Protein AF-A0A2M8PJN3-F1 (afdb_monomer_lite)

Structure (mmCIF, N/CA/C/O backbone):
data_AF-A0A2M8PJN3-F1
#
_entry.id   AF-A0A2M8PJN3-F1
#
loop_
_atom_site.group_PDB
_atom_site.id
_atom_site.type_symbol
_atom_site.label_atom_id
_atom_site.label_alt_id
_atom_site.label_comp_id
_atom_site.label_asym_id
_atom_site.label_entity_id
_atom_site.label_seq_id
_atom_site.pdbx_PDB_ins_code
_atom_site.Cartn_x
_atom_site.Cartn_y
_atom_site.Cartn_z
_atom_site.occupancy
_atom_site.B_iso_or_equiv
_atom_site.auth_seq_id
_atom_site.auth_comp_id
_atom_site.auth_asym_id
_atom_site.auth_atom_id
_atom_site.pdbx_PDB_model_num
ATOM 1 N N . ALA A 1 1 ? 7.461 -4.452 -40.636 1.00 52.25 1 ALA A N 1
ATOM 2 C CA . ALA A 1 1 ? 6.783 -4.472 -39.330 1.00 52.25 1 ALA A CA 1
ATOM 3 C C . ALA A 1 1 ? 7.492 -5.502 -38.473 1.00 52.25 1 ALA A C 1
ATOM 5 O O . ALA A 1 1 ? 7.433 -6.675 -38.807 1.00 52.25 1 ALA A O 1
ATOM 6 N N . LEU A 1 2 ? 8.236 -5.056 -37.466 1.00 42.88 2 LEU A N 1
ATOM 7 C CA . LEU A 1 2 ? 8.835 -5.920 -36.453 1.00 42.88 2 LEU A CA 1
ATOM 8 C C . LEU A 1 2 ? 8.484 -5.281 -35.114 1.00 42.88 2 LEU A C 1
ATOM 10 O O . LEU A 1 2 ? 9.164 -4.377 -34.640 1.00 42.88 2 LEU A O 1
ATOM 14 N N . THR A 1 3 ? 7.326 -5.675 -34.598 1.00 48.59 3 THR A N 1
ATOM 15 C CA . THR A 1 3 ? 6.890 -5.369 -33.240 1.00 48.59 3 THR A CA 1
ATOM 16 C C . THR A 1 3 ? 7.664 -6.299 -32.319 1.00 48.59 3 THR A C 1
ATOM 18 O O . THR A 1 3 ? 7.167 -7.358 -31.956 1.00 48.59 3 THR A O 1
ATOM 21 N N . ASP A 1 4 ? 8.905 -5.944 -32.000 1.00 48.81 4 ASP A N 1
ATOM 22 C CA . ASP A 1 4 ? 9.620 -6.577 -30.894 1.00 48.81 4 ASP A CA 1
ATOM 23 C C . ASP A 1 4 ? 9.304 -5.773 -29.628 1.00 48.81 4 ASP A C 1
ATOM 25 O O . ASP A 1 4 ? 10.065 -4.935 -29.153 1.00 48.81 4 ASP A O 1
ATOM 29 N N . SER A 1 5 ? 8.063 -5.927 -29.169 1.00 48.81 5 SER A N 1
ATOM 30 C CA . SER A 1 5 ? 7.608 -5.445 -27.869 1.00 48.81 5 SER A CA 1
ATOM 31 C C . SER A 1 5 ? 7.580 -6.640 -26.933 1.00 48.81 5 SER A C 1
ATOM 33 O O . SER A 1 5 ? 6.514 -7.083 -26.508 1.00 48.81 5 SER A O 1
ATOM 35 N N . THR A 1 6 ? 8.745 -7.209 -26.627 1.00 53.12 6 THR A N 1
ATOM 36 C CA . THR A 1 6 ? 8.866 -8.065 -25.448 1.00 53.12 6 THR A CA 1
ATOM 37 C C . THR A 1 6 ? 8.767 -7.157 -24.228 1.00 53.12 6 THR A C 1
ATOM 39 O O . THR A 1 6 ? 9.774 -6.739 -23.659 1.00 53.12 6 THR A O 1
ATOM 42 N N . SER A 1 7 ? 7.544 -6.780 -23.861 1.00 62.69 7 SER A N 1
ATOM 43 C CA . SER A 1 7 ? 7.257 -6.239 -22.539 1.00 62.69 7 SER A CA 1
ATOM 44 C C . SER A 1 7 ? 7.673 -7.313 -21.538 1.00 62.69 7 SER A C 1
ATOM 46 O O . SER A 1 7 ? 6.942 -8.279 -21.333 1.00 62.69 7 SER A O 1
ATOM 48 N N . SER A 1 8 ? 8.885 -7.215 -20.991 1.00 82.12 8 SER A N 1
ATOM 49 C CA . SER A 1 8 ? 9.336 -8.146 -19.962 1.00 82.12 8 SER A CA 1
ATOM 50 C C . SER A 1 8 ? 8.395 -8.017 -18.762 1.00 82.12 8 SER A C 1
ATOM 52 O O . SER A 1 8 ? 8.109 -6.912 -18.304 1.00 82.12 8 SER A O 1
ATOM 54 N N . ILE A 1 9 ? 7.861 -9.141 -18.295 1.00 91.62 9 ILE A N 1
ATOM 55 C CA . ILE A 1 9 ? 7.028 -9.203 -17.092 1.00 91.62 9 ILE A CA 1
ATOM 56 C C . ILE A 1 9 ? 7.934 -9.618 -15.937 1.00 91.62 9 ILE A C 1
ATOM 58 O O . ILE A 1 9 ? 8.702 -10.573 -16.065 1.00 91.62 9 ILE A O 1
ATOM 62 N N . ILE A 1 10 ? 7.840 -8.910 -14.817 1.00 95.81 10 ILE A N 1
ATOM 63 C CA . ILE A 1 10 ? 8.528 -9.241 -13.570 1.00 95.81 10 ILE A CA 1
ATOM 64 C C . ILE A 1 10 ? 7.525 -9.954 -12.667 1.00 95.81 10 ILE A C 1
ATOM 66 O O . ILE A 1 10 ? 6.432 -9.447 -12.427 1.00 95.81 10 ILE A O 1
ATOM 70 N N . ILE A 1 11 ? 7.889 -11.133 -12.165 1.00 96.88 11 ILE A N 1
ATOM 71 C CA . ILE A 1 11 ? 7.098 -11.839 -11.155 1.00 96.88 11 ILE A CA 1
ATOM 72 C C . ILE A 1 11 ? 7.624 -11.437 -9.781 1.00 96.88 11 ILE A C 1
ATOM 74 O O . ILE A 1 11 ? 8.793 -11.671 -9.476 1.00 96.88 11 ILE A O 1
ATOM 78 N N . PHE A 1 12 ? 6.768 -10.839 -8.959 1.00 98.00 12 PHE A N 1
ATOM 79 C CA . PHE A 1 12 ? 7.115 -10.403 -7.609 1.00 98.00 12 PHE A CA 1
ATOM 80 C C . PHE A 1 12 ? 6.126 -10.987 -6.607 1.00 98.00 12 PHE A C 1
ATOM 82 O O . PHE A 1 12 ? 4.920 -10.861 -6.789 1.00 98.00 12 PHE A O 1
ATOM 89 N N . ARG A 1 13 ? 6.614 -11.651 -5.558 1.00 98.25 13 ARG A N 1
ATOM 90 C CA . ARG A 1 13 ? 5.765 -12.301 -4.553 1.00 98.25 13 ARG A CA 1
ATOM 91 C C . ARG A 1 13 ? 5.897 -11.593 -3.215 1.00 98.25 13 ARG A C 1
ATOM 93 O O . ARG A 1 13 ? 7.009 -11.467 -2.714 1.00 98.25 13 ARG A O 1
ATOM 100 N N . ILE A 1 14 ? 4.761 -11.246 -2.618 1.00 98.38 14 ILE A N 1
ATOM 101 C CA . ILE A 1 14 ? 4.660 -10.765 -1.238 1.00 98.38 14 ILE A CA 1
ATOM 102 C C . ILE A 1 14 ? 4.145 -11.925 -0.372 1.00 98.38 14 ILE A C 1
ATOM 104 O O . ILE A 1 14 ? 3.030 -12.402 -0.602 1.00 98.38 14 ILE A O 1
ATOM 108 N N . PRO A 1 15 ? 4.947 -12.453 0.570 1.00 98.06 15 PRO A N 1
ATOM 109 C CA . PRO A 1 15 ? 4.494 -13.467 1.515 1.00 98.06 15 PRO A CA 1
ATOM 110 C C . PRO A 1 15 ? 3.422 -12.945 2.482 1.00 98.06 15 PRO A C 1
ATOM 112 O O . PRO A 1 15 ? 3.323 -11.755 2.764 1.00 98.06 15 PRO A O 1
ATOM 115 N N . GLU A 1 16 ? 2.628 -13.867 3.020 1.00 96.00 16 GLU A N 1
ATOM 116 C CA . GLU A 1 16 ? 1.680 -13.564 4.091 1.00 96.00 16 GLU A CA 1
ATOM 117 C C . GLU A 1 16 ? 2.403 -13.101 5.359 1.00 96.00 16 GLU A C 1
ATOM 119 O O . GLU A 1 16 ? 3.446 -13.64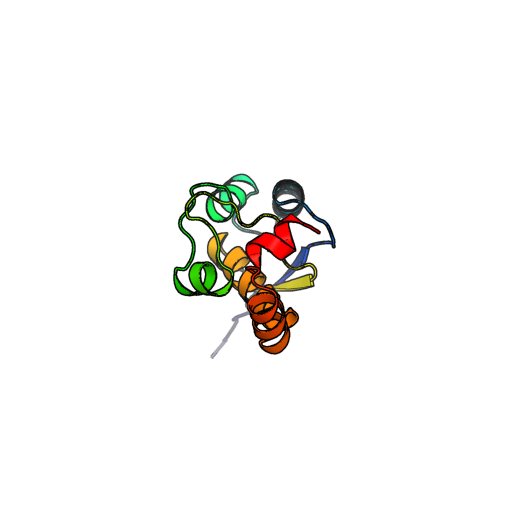8 5.723 1.00 96.00 16 GLU A O 1
ATOM 124 N N . GLY A 1 17 ? 1.831 -12.094 6.024 1.00 93.12 17 GLY A N 1
ATOM 125 C CA . GLY A 1 17 ? 2.361 -11.543 7.270 1.00 93.12 17 GLY A CA 1
ATOM 126 C C . GLY A 1 17 ? 3.641 -10.722 7.109 1.00 93.12 17 GLY A C 1
ATOM 127 O O . GLY A 1 17 ? 4.254 -10.384 8.119 1.00 93.12 17 GLY A O 1
ATOM 128 N N . SER A 1 18 ? 4.054 -10.412 5.876 1.00 95.81 18 SER A N 1
ATOM 129 C CA . SER A 1 18 ? 5.241 -9.598 5.636 1.00 95.81 18 SER A CA 1
ATOM 130 C 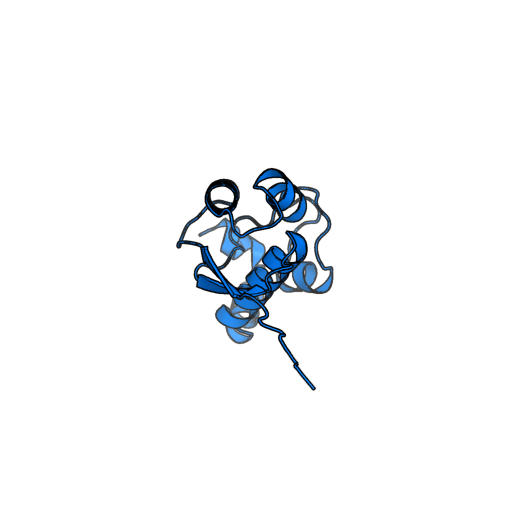C . SER A 1 18 ? 5.056 -8.158 6.095 1.00 95.81 18 SER A C 1
ATOM 132 O O . SER A 1 18 ? 4.071 -7.503 5.749 1.00 95.81 18 SER A O 1
ATOM 134 N N . ARG A 1 19 ? 6.060 -7.654 6.811 1.00 97.00 19 ARG A N 1
ATOM 135 C CA . ARG A 1 19 ? 6.174 -6.233 7.157 1.00 97.00 19 ARG A CA 1
ATOM 136 C C . ARG A 1 19 ? 6.643 -5.412 5.967 1.00 97.00 19 ARG A C 1
ATOM 138 O O . ARG A 1 19 ? 7.303 -5.945 5.068 1.00 97.00 19 ARG A O 1
ATOM 145 N N . LEU A 1 20 ? 6.398 -4.103 5.983 1.00 97.75 20 LEU A N 1
ATOM 146 C CA . LEU A 1 20 ? 6.886 -3.209 4.925 1.00 97.75 20 LEU A CA 1
ATOM 147 C C . LEU A 1 20 ? 8.408 -3.304 4.728 1.00 97.75 20 LEU A C 1
ATOM 149 O O . LEU A 1 20 ? 8.877 -3.298 3.587 1.00 97.75 20 LEU A O 1
ATOM 153 N N . GLU A 1 21 ? 9.189 -3.456 5.801 1.00 97.81 21 GLU A N 1
ATOM 154 C CA . GLU A 1 21 ? 10.646 -3.610 5.701 1.00 97.81 21 GLU A CA 1
ATOM 155 C C . GLU A 1 21 ? 11.065 -4.947 5.078 1.00 97.81 21 GLU A C 1
ATOM 157 O O . GLU A 1 21 ? 12.055 -4.997 4.349 1.00 97.81 21 GLU A O 1
ATOM 162 N N . GLU A 1 22 ? 10.320 -6.025 5.331 1.00 98.38 22 GLU A N 1
ATOM 163 C CA . GLU A 1 22 ? 10.583 -7.343 4.737 1.00 98.38 22 GLU A CA 1
ATOM 164 C C . GLU A 1 22 ? 10.255 -7.335 3.241 1.00 98.38 22 GLU A C 1
ATOM 166 O O . GLU A 1 22 ? 11.015 -7.869 2.436 1.00 98.38 22 GLU A O 1
ATOM 171 N N . ILE A 1 23 ? 9.181 -6.648 2.843 1.00 98.50 23 ILE A N 1
ATOM 172 C CA . ILE A 1 23 ? 8.871 -6.405 1.426 1.00 98.50 23 ILE A CA 1
ATOM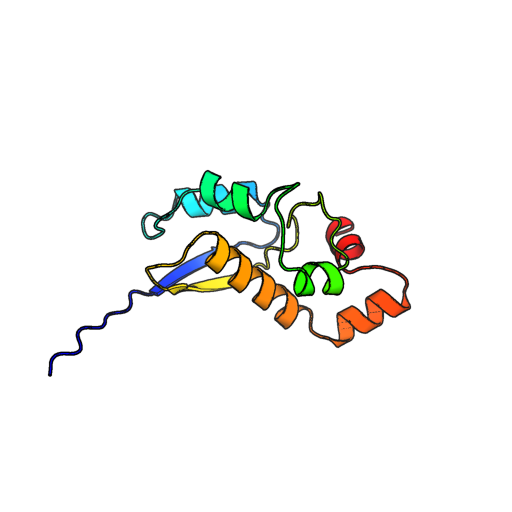 173 C C . ILE A 1 23 ? 9.987 -5.581 0.774 1.00 98.50 23 ILE A C 1
ATOM 175 O O . ILE A 1 23 ? 10.414 -5.899 -0.335 1.00 98.50 23 ILE A O 1
ATOM 179 N N . GLY A 1 24 ? 10.512 -4.574 1.478 1.00 98.44 24 GLY A N 1
ATOM 180 C CA . GLY A 1 24 ? 11.699 -3.828 1.059 1.00 98.44 24 GLY A CA 1
ATOM 181 C C . GLY A 1 24 ? 12.904 -4.736 0.788 1.00 98.44 24 GLY A C 1
ATOM 182 O O . GLY A 1 24 ? 13.540 -4.613 -0.254 1.00 98.44 24 GLY A O 1
ATOM 183 N N . GLN A 1 25 ? 13.190 -5.697 1.669 1.00 98.31 25 GLN A N 1
ATOM 184 C CA . GLN A 1 25 ? 14.286 -6.654 1.457 1.00 98.31 25 GLN A CA 1
ATOM 185 C C . GLN A 1 25 ? 14.066 -7.519 0.209 1.00 98.31 25 GLN A C 1
ATOM 187 O O . GLN A 1 25 ? 14.988 -7.684 -0.586 1.00 98.31 25 GLN A O 1
ATOM 192 N N . LEU A 1 26 ? 12.840 -8.000 -0.020 1.00 98.31 26 LEU A N 1
ATOM 193 C CA . LEU A 1 26 ? 12.498 -8.761 -1.230 1.00 98.31 26 LEU A CA 1
ATOM 194 C C . LEU A 1 26 ? 12.675 -7.937 -2.514 1.00 98.31 26 LEU A C 1
ATOM 196 O O . LEU A 1 26 ? 12.994 -8.495 -3.565 1.00 98.31 26 LEU A O 1
ATOM 200 N N . ILE A 1 27 ? 12.462 -6.619 -2.444 1.00 98.44 27 ILE A N 1
ATOM 201 C CA . ILE A 1 27 ? 12.730 -5.695 -3.552 1.00 98.44 27 ILE A CA 1
ATOM 202 C C . ILE A 1 27 ? 14.234 -5.616 -3.826 1.00 98.44 27 ILE A C 1
ATOM 204 O O . ILE A 1 27 ? 14.639 -5.783 -4.973 1.00 98.44 27 ILE A O 1
ATOM 208 N N . ASP A 1 28 ? 15.059 -5.435 -2.793 1.00 98.19 28 ASP A N 1
ATOM 209 C CA . ASP A 1 28 ? 16.521 -5.352 -2.943 1.00 98.19 28 ASP A CA 1
ATOM 210 C C . ASP A 1 28 ? 17.144 -6.660 -3.464 1.00 98.19 28 ASP A C 1
ATOM 212 O O . ASP A 1 28 ? 18.144 -6.640 -4.185 1.00 98.19 28 ASP A O 1
ATOM 216 N N . GLU A 1 29 ? 16.545 -7.807 -3.139 1.00 97.38 29 GLU A N 1
ATOM 217 C CA . GLU A 1 29 ? 16.954 -9.120 -3.654 1.00 97.38 29 GLU A CA 1
ATOM 218 C C . GLU A 1 29 ? 16.566 -9.340 -5.130 1.00 97.38 29 GLU A C 1
ATOM 220 O O . GLU A 1 29 ? 17.124 -10.219 -5.798 1.00 97.38 29 GLU A O 1
ATOM 225 N N . ASN A 1 30 ? 15.638 -8.545 -5.671 1.00 94.38 30 ASN A N 1
ATOM 226 C CA . ASN A 1 30 ? 15.133 -8.691 -7.031 1.00 94.38 30 ASN A CA 1
ATOM 227 C C . ASN A 1 30 ? 15.811 -7.716 -8.006 1.00 94.38 30 ASN A C 1
ATOM 229 O O . ASN A 1 30 ? 15.373 -6.588 -8.218 1.00 94.38 30 ASN A O 1
ATOM 233 N N . THR A 1 31 ? 16.836 -8.206 -8.704 1.00 92.81 31 THR A N 1
ATOM 234 C CA . THR A 1 31 ? 17.633 -7.421 -9.665 1.00 92.81 31 THR A CA 1
ATOM 235 C C . THR A 1 31 ? 16.883 -6.969 -10.923 1.00 92.81 31 THR A C 1
ATOM 237 O O . THR A 1 31 ? 17.451 -6.234 -11.733 1.00 92.81 31 THR A O 1
ATOM 240 N N . LEU A 1 32 ? 15.635 -7.408 -11.125 1.00 94.06 32 LEU A N 1
ATOM 241 C CA . LEU A 1 32 ? 14.803 -6.984 -12.252 1.00 94.06 32 LEU A CA 1
ATOM 242 C C . LEU A 1 32 ? 14.066 -5.670 -11.973 1.00 94.06 32 LEU A C 1
ATOM 244 O O . LEU A 1 32 ? 13.627 -5.018 -12.921 1.00 94.06 32 LEU A O 1
ATOM 248 N N . LEU A 1 33 ? 13.906 -5.290 -10.703 1.00 95.88 33 LEU A N 1
ATOM 249 C CA . LEU A 1 33 ? 13.254 -4.041 -10.326 1.00 95.88 33 LEU A CA 1
ATOM 250 C C . LEU A 1 33 ? 14.207 -2.858 -10.530 1.00 95.88 33 LEU A C 1
ATOM 252 O O . LEU A 1 33 ? 15.393 -2.917 -10.216 1.00 95.88 33 LEU A O 1
ATOM 256 N N . GLY A 1 34 ? 13.671 -1.761 -11.066 1.00 95.44 34 GLY A N 1
ATOM 257 C CA . GLY A 1 34 ? 14.428 -0.532 -11.326 1.00 95.44 34 GLY A CA 1
ATOM 258 C C . GLY A 1 34 ? 14.572 0.397 -10.115 1.00 95.44 34 GLY A C 1
ATOM 259 O O . GLY A 1 34 ? 15.002 1.535 -10.288 1.00 95.44 34 GLY A O 1
ATOM 260 N N . PHE A 1 35 ? 14.172 -0.050 -8.926 1.00 98.06 35 PHE A N 1
ATOM 261 C CA . PHE A 1 35 ? 14.145 0.716 -7.679 1.00 98.06 35 PHE A CA 1
ATOM 262 C C . PHE A 1 35 ? 14.526 -0.181 -6.497 1.00 98.06 35 PHE A C 1
ATOM 264 O O . PHE A 1 35 ? 14.527 -1.405 -6.625 1.00 98.06 35 PHE A O 1
ATOM 271 N N . ASN A 1 36 ? 14.853 0.426 -5.359 1.00 98.19 36 ASN A N 1
ATOM 272 C CA . ASN A 1 36 ? 15.299 -0.281 -4.154 1.00 98.19 36 ASN A CA 1
ATOM 273 C C . ASN A 1 36 ? 14.291 -0.163 -2.993 1.00 98.19 36 ASN A C 1
ATOM 275 O O . ASN A 1 36 ? 13.254 0.501 -3.092 1.00 98.19 36 ASN A O 1
ATOM 279 N N . SER A 1 37 ? 14.613 -0.799 -1.868 1.00 98.12 37 SER A N 1
ATOM 280 C CA . SER A 1 37 ? 13.818 -0.768 -0.639 1.00 98.12 37 SER A CA 1
ATOM 281 C C . SER A 1 37 ? 13.537 0.643 -0.122 1.00 98.12 37 SER A C 1
ATOM 283 O O . SER A 1 37 ? 12.426 0.910 0.325 1.00 98.12 37 SER A O 1
ATOM 285 N N . MET A 1 38 ? 14.498 1.567 -0.200 1.00 98.12 38 MET A N 1
ATOM 286 C CA . MET A 1 38 ? 14.326 2.951 0.256 1.00 98.12 38 MET A CA 1
ATOM 287 C C . MET A 1 38 ? 13.301 3.698 -0.598 1.00 98.12 38 MET A C 1
ATOM 289 O O . MET A 1 38 ? 12.452 4.403 -0.048 1.00 98.12 38 MET A O 1
ATOM 293 N N . ASP A 1 39 ? 13.341 3.505 -1.918 1.00 98.38 39 ASP A N 1
ATOM 294 C CA . ASP A 1 39 ? 12.369 4.096 -2.839 1.00 98.38 39 ASP A CA 1
ATOM 295 C C . ASP A 1 39 ? 10.953 3.592 -2.514 1.00 98.38 39 ASP A C 1
ATOM 297 O O . ASP A 1 39 ? 10.019 4.384 -2.387 1.00 98.38 39 ASP A O 1
ATOM 301 N N . PHE A 1 40 ? 10.800 2.285 -2.278 1.00 98.50 40 PHE A N 1
ATOM 302 C CA . PHE A 1 40 ? 9.527 1.687 -1.874 1.00 98.50 40 PHE A CA 1
ATOM 303 C C . PHE A 1 40 ? 9.037 2.176 -0.511 1.00 98.50 40 PHE A C 1
ATOM 305 O O . PHE A 1 40 ? 7.914 2.666 -0.403 1.00 98.50 40 PHE A O 1
ATOM 312 N N . LEU A 1 41 ? 9.879 2.123 0.522 1.00 98.12 41 LEU A N 1
ATOM 313 C CA . LEU A 1 41 ? 9.531 2.578 1.870 1.00 98.12 41 LEU A CA 1
ATOM 314 C C . LEU A 1 41 ? 9.135 4.061 1.896 1.00 98.12 41 LEU A C 1
ATOM 316 O O . LEU A 1 41 ? 8.295 4.452 2.707 1.00 98.12 41 LEU A O 1
ATOM 320 N N . SER A 1 42 ? 9.666 4.878 0.982 1.00 97.88 42 SER A N 1
ATOM 321 C CA . SER A 1 42 ? 9.276 6.286 0.856 1.00 97.88 42 SER A CA 1
ATOM 322 C C . SER A 1 42 ? 7.825 6.483 0.395 1.00 97.88 42 SER A C 1
ATOM 324 O O . SER A 1 42 ? 7.195 7.469 0.781 1.00 97.88 42 SER A O 1
ATOM 326 N N . VAL A 1 43 ? 7.261 5.538 -0.370 1.00 98.00 43 VAL A N 1
ATOM 327 C CA . VAL A 1 43 ? 5.894 5.644 -0.911 1.00 98.00 43 VAL A CA 1
ATOM 328 C C . VAL A 1 43 ? 4.835 4.939 -0.052 1.00 98.00 43 VAL A C 1
ATOM 330 O O . VAL A 1 43 ? 3.643 5.213 -0.212 1.00 98.00 43 VAL A O 1
ATOM 333 N N . VAL A 1 44 ? 5.252 4.070 0.877 1.00 97.69 44 VAL A N 1
ATOM 334 C CA . VAL A 1 44 ? 4.360 3.293 1.769 1.00 97.69 44 VAL A CA 1
ATOM 335 C C . VAL A 1 44 ? 4.485 3.643 3.255 1.00 97.69 44 VAL A C 1
ATOM 337 O O . VAL A 1 44 ? 3.641 3.240 4.056 1.00 97.69 44 VAL A O 1
ATOM 340 N N . GLY A 1 45 ? 5.533 4.374 3.636 1.00 95.56 45 GLY A N 1
ATOM 341 C CA . GLY A 1 45 ? 5.808 4.756 5.015 1.00 95.56 45 GLY A CA 1
ATOM 342 C C . GLY A 1 45 ? 4.865 5.825 5.575 1.00 95.56 45 GLY A C 1
ATOM 343 O O . GLY A 1 45 ? 4.022 6.401 4.889 1.00 95.56 45 GLY A O 1
ATOM 344 N N . SER A 1 46 ? 5.020 6.093 6.870 1.00 94.62 46 SER A N 1
ATOM 345 C CA . SER A 1 46 ? 4.260 7.121 7.585 1.00 94.62 46 SER A CA 1
ATOM 346 C C . SER A 1 46 ? 4.551 8.527 7.060 1.00 94.62 46 SER A C 1
ATOM 348 O O . SER A 1 46 ? 5.686 8.851 6.714 1.00 94.62 46 SER A O 1
ATOM 350 N N . ASN A 1 47 ? 3.551 9.409 7.126 1.00 92.81 47 ASN A N 1
ATOM 351 C CA . ASN A 1 47 ? 3.603 10.792 6.617 1.00 92.81 47 ASN A CA 1
ATOM 352 C C . ASN A 1 47 ? 3.783 10.907 5.093 1.00 92.81 47 ASN A C 1
ATOM 354 O O . ASN A 1 47 ? 4.095 11.990 4.593 1.00 92.81 47 ASN A O 1
ATOM 358 N N . THR A 1 48 ? 3.556 9.822 4.354 1.00 90.44 48 THR A N 1
ATOM 359 C CA . THR A 1 48 ? 3.514 9.844 2.894 1.00 90.44 48 THR A CA 1
ATOM 360 C C . THR A 1 48 ? 2.073 10.033 2.419 1.00 90.44 48 THR A C 1
ATOM 362 O O . THR A 1 48 ? 1.206 9.242 2.796 1.00 90.44 48 THR A O 1
ATOM 365 N N . PRO A 1 49 ? 1.785 11.043 1.574 1.00 91.38 49 PRO A N 1
ATOM 366 C CA . PRO A 1 49 ? 0.462 11.216 0.988 1.00 91.38 49 PRO A CA 1
ATOM 367 C C . PRO A 1 49 ? 0.038 9.989 0.174 1.00 91.38 49 PRO A C 1
ATOM 369 O O . PRO A 1 49 ? 0.767 9.537 -0.707 1.00 91.38 49 PRO A O 1
ATOM 372 N N . GLN A 1 50 ? -1.164 9.492 0.452 1.00 95.75 50 GLN A N 1
ATOM 373 C CA . GLN A 1 50 ? -1.782 8.379 -0.267 1.00 95.75 50 GLN A CA 1
ATOM 374 C C . GLN A 1 50 ? -2.980 8.866 -1.081 1.00 95.75 50 GLN A C 1
ATOM 376 O O . GLN A 1 50 ? -3.476 9.977 -0.871 1.00 95.75 50 GLN A O 1
ATOM 381 N N . ASP A 1 51 ? -3.452 8.028 -2.002 1.00 94.75 51 ASP A N 1
ATOM 382 C CA . ASP A 1 51 ? -4.621 8.349 -2.816 1.00 94.75 51 ASP A CA 1
ATOM 383 C C . ASP A 1 51 ? -5.842 8.699 -1.926 1.00 94.75 51 ASP A C 1
ATOM 385 O O . ASP A 1 51 ? -6.222 7.914 -1.047 1.00 94.75 51 ASP A O 1
ATOM 389 N N . PRO A 1 52 ? -6.486 9.867 -2.120 1.00 95.50 52 PRO A N 1
ATOM 390 C CA . PRO A 1 52 ? -7.626 10.285 -1.305 1.00 95.50 52 PRO A CA 1
ATOM 391 C C . PRO A 1 52 ? -8.813 9.314 -1.349 1.00 95.50 52 PRO A C 1
ATOM 393 O O . PRO A 1 52 ? -9.534 9.184 -0.360 1.00 95.50 52 PRO A O 1
ATOM 396 N N . THR A 1 53 ? -9.018 8.615 -2.468 1.00 95.81 53 THR A N 1
ATOM 397 C CA . THR A 1 53 ? -10.102 7.633 -2.611 1.00 95.81 53 THR A CA 1
ATOM 398 C C . THR A 1 53 ? -9.810 6.404 -1.760 1.00 95.81 53 THR A C 1
ATOM 400 O O . THR A 1 53 ? -10.677 5.961 -1.004 1.00 95.81 53 THR A O 1
ATOM 403 N N . PHE A 1 54 ? -8.581 5.886 -1.825 1.00 96.25 54 PHE A N 1
ATOM 404 C CA . PHE A 1 54 ? -8.136 4.774 -0.990 1.00 96.25 54 PHE A CA 1
ATOM 405 C C . PHE A 1 54 ? -8.221 5.124 0.499 1.00 96.25 54 PHE A C 1
ATOM 407 O O . PHE A 1 54 ? -8.864 4.405 1.265 1.00 96.25 54 PHE A O 1
ATOM 414 N N . THR A 1 55 ? -7.632 6.253 0.910 1.00 96.56 55 THR A N 1
ATOM 415 C CA . THR A 1 55 ? -7.612 6.670 2.324 1.00 96.56 55 THR A CA 1
ATOM 416 C C . THR A 1 55 ? -9.011 6.837 2.902 1.00 96.56 55 THR A C 1
ATOM 418 O O . THR A 1 55 ? -9.268 6.352 4.003 1.00 96.56 55 THR A O 1
ATOM 421 N N . ALA A 1 56 ? -9.939 7.443 2.155 1.00 96.00 56 ALA A N 1
ATOM 422 C CA . ALA A 1 56 ? -11.332 7.567 2.569 1.00 96.00 56 ALA A CA 1
ATOM 423 C C . ALA A 1 56 ? -12.028 6.202 2.666 1.00 96.00 56 ALA A C 1
ATOM 425 O O . ALA A 1 56 ? -12.766 5.961 3.620 1.00 96.00 56 ALA A O 1
ATOM 426 N N . LYS A 1 57 ? -11.770 5.297 1.712 1.00 96.06 57 LYS A N 1
ATOM 427 C CA . LYS A 1 57 ? -12.378 3.960 1.679 1.00 96.06 57 LYS A CA 1
ATOM 428 C C . LYS A 1 57 ? -11.953 3.093 2.861 1.00 96.06 57 LYS A C 1
ATOM 430 O O . LYS A 1 57 ? -12.789 2.396 3.430 1.00 96.06 57 LYS A O 1
ATOM 435 N N . VAL A 1 58 ? -10.675 3.129 3.238 1.00 97.00 58 VAL A N 1
ATOM 436 C CA . VAL A 1 58 ? -10.156 2.296 4.336 1.00 97.00 58 VAL A CA 1
ATOM 437 C C . VAL A 1 58 ? -10.142 3.013 5.691 1.00 97.00 58 VAL A C 1
ATOM 439 O O . VAL A 1 58 ? -9.954 2.373 6.725 1.00 97.00 58 VAL A O 1
ATOM 442 N N . GLY A 1 59 ? -10.356 4.329 5.711 1.00 96.56 59 GLY A N 1
ATOM 443 C CA . GLY A 1 59 ? -10.241 5.156 6.912 1.00 96.56 59 GLY A CA 1
ATOM 444 C C . GLY A 1 59 ? -8.793 5.336 7.379 1.00 96.56 59 GLY A C 1
ATOM 445 O O . GLY A 1 59 ? -8.544 5.311 8.584 1.00 96.56 59 GLY A O 1
ATOM 446 N N . LEU A 1 60 ? -7.847 5.477 6.441 1.00 96.88 60 LEU A N 1
ATOM 447 C CA . LEU A 1 60 ? -6.420 5.661 6.729 1.00 96.88 60 LEU A CA 1
ATOM 448 C C . LEU 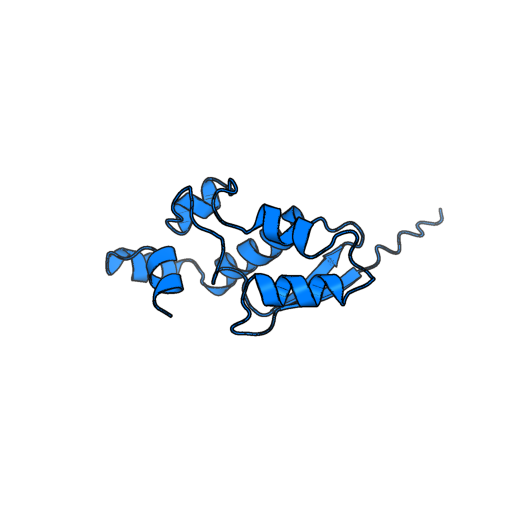A 1 60 ? -6.154 7.070 7.299 1.00 96.88 60 LEU A C 1
ATOM 450 O O . LEU A 1 60 ? -6.481 8.061 6.638 1.00 96.88 60 LEU A O 1
ATOM 454 N N . PRO A 1 61 ? -5.530 7.206 8.482 1.00 95.06 61 PRO A N 1
ATOM 455 C CA . PRO A 1 61 ? -5.100 8.507 8.993 1.00 95.06 61 PRO A CA 1
ATOM 456 C C . PRO A 1 61 ? -3.997 9.141 8.131 1.00 95.06 61 PRO A C 1
ATOM 458 O O . PRO A 1 61 ? -3.130 8.444 7.618 1.00 95.06 61 PRO A O 1
ATOM 461 N N . ALA A 1 62 ? -3.951 10.476 8.064 1.00 89.69 62 ALA A N 1
ATOM 462 C CA . ALA A 1 62 ? -3.010 11.214 7.206 1.00 89.69 62 ALA A CA 1
ATOM 463 C C . ALA A 1 62 ? -1.515 10.909 7.447 1.00 89.69 62 ALA A C 1
ATOM 465 O O . ALA A 1 62 ? -0.707 11.048 6.536 1.00 89.69 62 ALA A O 1
ATOM 466 N N . ASN A 1 63 ? -1.150 10.498 8.665 1.00 92.00 63 ASN A N 1
ATOM 467 C CA . ASN A 1 63 ? 0.236 10.208 9.042 1.00 92.00 63 ASN A CA 1
ATOM 468 C C . ASN A 1 63 ? 0.519 8.704 9.178 1.00 92.00 63 ASN A C 1
ATOM 470 O O . ASN A 1 63 ? 1.622 8.339 9.583 1.00 92.00 63 ASN A O 1
ATOM 474 N N . ALA A 1 64 ? -0.460 7.838 8.901 1.00 95.56 64 ALA A N 1
ATOM 475 C CA . ALA A 1 64 ? -0.276 6.394 8.991 1.00 95.56 64 ALA A CA 1
ATOM 476 C C . ALA A 1 64 ? 0.509 5.859 7.784 1.00 95.56 64 ALA A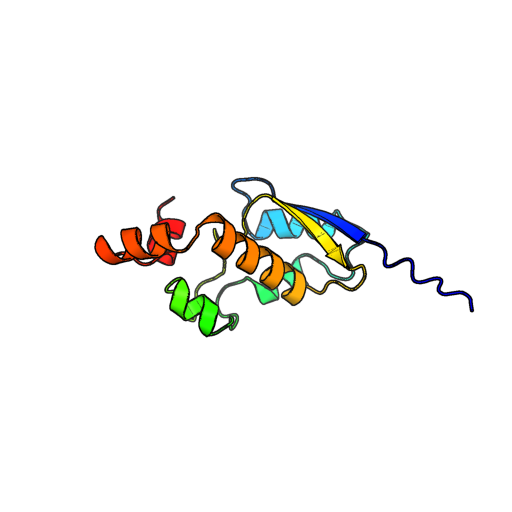 C 1
ATOM 478 O O . ALA A 1 64 ? 0.455 6.431 6.696 1.00 95.56 64 ALA A O 1
ATOM 479 N N . SER A 1 65 ? 1.241 4.766 7.993 1.00 96.56 65 SER A N 1
ATOM 480 C CA . SER A 1 65 ? 1.819 3.973 6.908 1.00 96.56 65 SER A CA 1
ATOM 481 C C . SER A 1 65 ? 0.764 3.054 6.287 1.00 96.56 65 SER A C 1
ATOM 483 O O . SER A 1 65 ? -0.351 2.920 6.793 1.00 96.56 65 SER A O 1
ATOM 485 N N . LEU A 1 66 ? 1.142 2.374 5.207 1.00 97.25 66 LEU A N 1
ATOM 486 C CA . LEU A 1 66 ? 0.366 1.294 4.595 1.00 97.25 66 LEU A CA 1
ATOM 487 C C . LEU A 1 66 ? 0.687 -0.090 5.194 1.00 97.25 66 LEU A C 1
ATOM 489 O O . LEU A 1 66 ? 0.498 -1.112 4.531 1.00 97.25 66 LEU A O 1
ATOM 493 N N . GLU A 1 67 ? 1.192 -0.137 6.430 1.00 95.69 67 GLU A N 1
ATOM 494 C CA . GLU A 1 67 ? 1.452 -1.398 7.133 1.00 95.69 67 GLU A CA 1
ATOM 495 C C . GLU A 1 67 ? 0.157 -2.219 7.224 1.00 95.69 67 GLU A C 1
ATOM 497 O O . GLU A 1 67 ? -0.910 -1.679 7.522 1.00 95.69 67 GLU A O 1
ATOM 502 N N . GLY A 1 68 ? 0.242 -3.514 6.907 1.00 94.06 68 GLY A N 1
ATOM 503 C CA . GLY A 1 68 ? -0.914 -4.417 6.868 1.00 94.06 68 GLY A CA 1
ATOM 504 C C . GLY A 1 68 ? -1.836 -4.279 5.644 1.00 94.06 68 GLY A C 1
ATOM 505 O O . GLY A 1 68 ? -2.746 -5.089 5.486 1.00 94.06 68 GLY A O 1
ATOM 506 N N . PHE A 1 69 ? -1.601 -3.318 4.740 1.00 96.62 69 PHE A N 1
ATOM 507 C CA . PHE A 1 69 ? -2.356 -3.188 3.480 1.00 96.62 69 PHE A CA 1
ATOM 508 C C . PHE A 1 69 ? -1.661 -3.821 2.272 1.00 96.62 69 PHE A C 1
ATOM 510 O O . PHE A 1 69 ? -2.253 -3.906 1.195 1.00 96.62 69 PHE A O 1
ATOM 517 N N . MET A 1 70 ? -0.409 -4.263 2.425 1.00 96.56 70 MET A N 1
ATOM 518 C CA . MET A 1 70 ? 0.313 -4.951 1.359 1.00 96.56 70 MET A CA 1
ATOM 519 C C . MET A 1 70 ? -0.202 -6.385 1.225 1.00 96.56 70 MET A C 1
ATOM 521 O O . MET A 1 70 ? 0.250 -7.286 1.929 1.00 96.56 70 MET A O 1
ATOM 525 N N . PHE A 1 71 ? -1.190 -6.584 0.354 1.00 97.38 71 PHE A N 1
ATOM 526 C CA . PHE A 1 71 ? -1.871 -7.868 0.231 1.00 97.38 71 PHE A CA 1
ATOM 527 C C . PHE A 1 71 ? -0.901 -8.983 -0.219 1.00 97.38 71 PHE A C 1
ATOM 529 O O . PHE A 1 71 ? -0.123 -8.778 -1.159 1.00 97.38 71 PHE A O 1
ATOM 536 N N . PRO A 1 72 ? -0.914 -10.166 0.420 1.00 97.69 72 PRO A N 1
ATOM 537 C CA . PRO A 1 72 ? -0.019 -11.253 0.053 1.00 97.69 72 PRO A CA 1
ATOM 538 C C . PRO A 1 72 ? -0.500 -11.960 -1.213 1.00 97.69 72 PRO A C 1
ATOM 540 O O . PRO A 1 72 ? -1.533 -12.625 -1.225 1.00 97.69 72 PRO A O 1
ATOM 543 N N . ASP A 1 73 ? 0.277 -11.833 -2.285 1.00 98.50 73 ASP A N 1
ATOM 544 C CA . ASP A 1 73 ? 0.010 -12.490 -3.563 1.00 98.50 73 ASP A CA 1
ATOM 545 C C . ASP A 1 73 ? 1.291 -12.569 -4.415 1.00 98.50 73 ASP A C 1
ATOM 547 O O . ASP A 1 73 ? 2.377 -12.126 -4.020 1.00 98.50 73 ASP A O 1
ATOM 551 N N . THR A 1 74 ? 1.176 -13.161 -5.599 1.00 98.12 74 THR A N 1
ATOM 552 C CA . THR A 1 74 ? 2.181 -13.133 -6.658 1.00 98.12 74 THR A CA 1
ATOM 553 C C . THR A 1 74 ? 1.725 -12.210 -7.784 1.00 98.12 74 THR A C 1
ATOM 555 O O . THR A 1 74 ? 0.792 -12.503 -8.528 1.00 98.12 74 THR A O 1
ATOM 558 N N . TYR A 1 75 ? 2.437 -11.103 -7.939 1.00 97.88 75 TYR A N 1
ATOM 559 C CA . TYR A 1 75 ? 2.135 -10.022 -8.861 1.00 97.88 75 TYR A CA 1
ATOM 560 C C . TYR A 1 75 ? 2.890 -10.178 -10.178 1.00 97.88 75 TYR A C 1
ATOM 562 O O . TYR A 1 75 ? 4.071 -10.533 -10.203 1.00 97.88 75 TYR A O 1
ATOM 570 N N . GLN A 1 76 ? 2.206 -9.864 -11.278 1.00 96.56 76 GLN A N 1
ATOM 571 C CA . GLN A 1 76 ? 2.811 -9.695 -12.597 1.00 96.56 76 GLN A CA 1
ATOM 572 C C . GLN A 1 76 ? 2.992 -8.201 -12.850 1.00 96.56 76 GLN A C 1
ATOM 574 O O . GLN A 1 76 ? 2.018 -7.480 -13.060 1.00 96.56 76 GLN A O 1
ATOM 579 N N . LEU A 1 77 ? 4.235 -7.738 -12.800 1.00 96.94 77 LEU A N 1
ATOM 580 C CA . LEU A 1 77 ? 4.582 -6.327 -12.908 1.00 96.94 77 LEU A CA 1
ATOM 581 C C . LEU A 1 77 ? 5.158 -6.020 -14.297 1.00 96.94 77 LEU A C 1
ATOM 583 O O . LEU A 1 77 ? 5.880 -6.849 -14.861 1.00 96.94 77 LEU A O 1
ATOM 587 N N . PRO A 1 78 ? 4.884 -4.835 -14.865 1.00 95.06 78 PRO A N 1
ATOM 588 C CA . PRO A 1 78 ? 5.547 -4.408 -16.090 1.00 95.06 78 PRO A CA 1
ATOM 589 C C . PRO A 1 78 ? 7.040 -4.130 -15.838 1.00 95.06 78 PRO A C 1
ATOM 591 O O . PRO A 1 78 ? 7.421 -3.716 -14.747 1.00 95.06 78 PRO A O 1
ATOM 594 N N . ALA A 1 79 ? 7.891 -4.290 -16.856 1.00 91.75 79 ALA A N 1
ATOM 595 C CA . ALA A 1 79 ? 9.340 -4.049 -16.747 1.00 91.75 79 ALA A CA 1
ATOM 596 C C . ALA A 1 79 ? 9.724 -2.653 -16.227 1.00 91.75 79 ALA A C 1
ATOM 598 O O . ALA A 1 79 ? 10.792 -2.482 -15.652 1.00 91.75 79 ALA A O 1
ATOM 599 N N . ASN A 1 80 ? 8.883 -1.646 -16.470 1.00 93.62 80 ASN A N 1
ATOM 600 C CA . ASN A 1 80 ? 9.097 -0.261 -16.054 1.00 93.62 80 ASN A CA 1
ATOM 601 C C . ASN A 1 80 ? 8.335 0.104 -14.768 1.00 93.62 80 ASN A C 1
ATOM 603 O O . ASN A 1 80 ? 8.049 1.282 -14.557 1.00 93.62 80 ASN A O 1
ATOM 607 N N . VAL A 1 81 ? 7.954 -0.887 -13.957 1.00 97.56 81 VAL A N 1
ATOM 608 C CA . VAL A 1 81 ? 7.262 -0.673 -12.681 1.00 97.56 81 VAL A CA 1
ATOM 609 C C . VAL A 1 81 ? 8.055 0.284 -11.780 1.00 97.56 81 VAL A C 1
ATOM 611 O O . VAL A 1 81 ? 9.263 0.132 -11.605 1.00 97.56 81 VAL A O 1
ATOM 614 N N . THR A 1 82 ? 7.364 1.277 -11.219 1.00 98.31 82 THR A N 1
ATOM 615 C CA . THR A 1 82 ? 7.896 2.201 -10.204 1.00 98.31 82 THR A CA 1
ATOM 616 C C . THR A 1 82 ? 7.421 1.792 -8.803 1.00 98.31 82 THR A C 1
ATOM 618 O O . THR A 1 82 ? 6.484 0.992 -8.693 1.00 98.31 82 THR A O 1
ATOM 621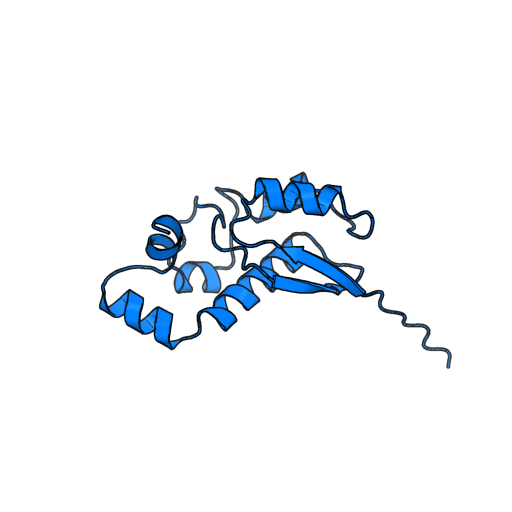 N N . PRO A 1 83 ? 8.005 2.344 -7.724 1.00 98.44 83 PRO A N 1
ATOM 622 C CA . PRO A 1 83 ? 7.516 2.117 -6.365 1.00 98.44 83 PRO A CA 1
ATOM 623 C C . PRO A 1 83 ? 6.024 2.433 -6.194 1.00 98.44 83 PRO A C 1
ATOM 625 O O . PRO A 1 83 ? 5.289 1.644 -5.603 1.00 98.44 83 PRO A O 1
ATOM 628 N N . GLU A 1 84 ? 5.556 3.556 -6.745 1.00 98.38 84 GLU A N 1
ATOM 629 C CA . GLU A 1 84 ? 4.150 3.971 -6.692 1.00 98.38 84 GLU A CA 1
ATOM 630 C C . GLU A 1 84 ? 3.258 3.009 -7.470 1.00 98.38 84 GLU A C 1
ATOM 632 O O . GLU A 1 84 ? 2.204 2.629 -6.974 1.00 98.38 84 GLU A O 1
ATOM 637 N N . MET A 1 85 ? 3.695 2.558 -8.652 1.00 98.25 85 MET A N 1
ATOM 638 C CA . MET A 1 85 ? 2.948 1.562 -9.422 1.00 98.25 85 MET A CA 1
ATOM 639 C C . MET A 1 85 ? 2.820 0.245 -8.657 1.00 98.25 85 MET A C 1
ATOM 641 O O . MET A 1 85 ? 1.736 -0.330 -8.629 1.00 98.25 85 MET A O 1
ATOM 645 N N . LEU A 1 86 ? 3.903 -0.238 -8.034 1.00 98.50 86 LEU A N 1
ATOM 646 C CA . LEU A 1 86 ? 3.852 -1.444 -7.207 1.00 98.50 86 LEU A CA 1
ATOM 647 C C . LEU A 1 86 ? 2.872 -1.258 -6.044 1.00 98.50 86 LEU A C 1
ATOM 649 O O . LEU A 1 86 ? 1.997 -2.099 -5.856 1.00 98.50 86 LEU A O 1
ATOM 653 N N . ARG A 1 87 ? 2.984 -0.148 -5.305 1.00 98.31 87 ARG A N 1
ATOM 654 C CA . ARG A 1 87 ? 2.052 0.200 -4.226 1.00 98.31 87 ARG A CA 1
ATOM 655 C C . ARG A 1 87 ? 0.608 0.166 -4.723 1.00 98.31 87 ARG A C 1
ATOM 657 O O . ARG A 1 87 ? -0.214 -0.513 -4.121 1.00 98.31 87 ARG A O 1
ATOM 664 N N . ASP A 1 88 ? 0.303 0.862 -5.812 1.00 98.19 88 ASP A N 1
ATOM 665 C CA . ASP A 1 88 ? -1.066 1.006 -6.311 1.00 98.19 88 ASP A CA 1
ATOM 666 C C . ASP A 1 88 ? -1.647 -0.343 -6.763 1.00 98.19 88 ASP A C 1
ATOM 668 O O . ASP A 1 88 ? -2.773 -0.669 -6.394 1.00 98.19 88 ASP A O 1
ATOM 672 N N . ILE A 1 89 ? -0.859 -1.174 -7.459 1.00 98.31 89 ILE A N 1
ATOM 673 C CA . ILE A 1 89 ? -1.247 -2.542 -7.853 1.00 98.31 89 ILE A CA 1
ATOM 674 C C . ILE A 1 89 ? -1.583 -3.397 -6.623 1.00 98.31 89 ILE A C 1
ATOM 676 O O . ILE A 1 89 ? -2.573 -4.132 -6.613 1.00 98.31 89 ILE A O 1
ATOM 680 N N . VAL A 1 90 ? -0.751 -3.324 -5.583 1.00 98.44 90 VAL A N 1
ATOM 681 C CA . VAL A 1 90 ? -0.933 -4.104 -4.353 1.00 98.44 90 VAL A CA 1
ATOM 682 C C . VAL A 1 90 ? -2.158 -3.616 -3.570 1.00 98.44 90 VAL A C 1
ATOM 684 O O . VAL A 1 90 ? -2.946 -4.431 -3.090 1.00 98.44 90 VAL A O 1
ATOM 687 N N . LEU A 1 91 ? -2.363 -2.299 -3.473 1.00 98.12 91 LEU A N 1
ATOM 688 C CA . LEU A 1 91 ? -3.532 -1.714 -2.810 1.00 98.12 91 LEU A CA 1
ATOM 689 C C . LEU A 1 91 ? -4.835 -2.006 -3.560 1.00 98.12 91 LEU A C 1
ATOM 691 O O . LEU A 1 91 ? -5.861 -2.262 -2.931 1.00 98.12 91 LEU A O 1
ATOM 695 N N . GLU A 1 92 ? -4.816 -2.000 -4.891 1.00 97.69 92 GLU A N 1
ATOM 696 C CA . GLU A 1 92 ? -5.965 -2.413 -5.697 1.00 97.69 92 GLU A CA 1
ATOM 697 C C . GLU A 1 92 ? -6.312 -3.878 -5.418 1.00 97.69 92 GLU A C 1
ATOM 699 O O . GLU A 1 92 ? -7.466 -4.189 -5.117 1.00 97.69 92 GLU A O 1
ATOM 704 N N . ARG A 1 93 ? -5.306 -4.764 -5.383 1.00 98.00 93 ARG A N 1
ATOM 705 C CA . ARG A 1 93 ? -5.513 -6.173 -5.021 1.00 98.00 93 ARG A CA 1
ATOM 706 C C . ARG A 1 93 ? -6.076 -6.363 -3.624 1.00 98.00 93 ARG A C 1
ATOM 708 O O . ARG A 1 93 ? -6.969 -7.189 -3.453 1.00 98.00 93 ARG A O 1
ATOM 715 N N . PHE A 1 94 ? -5.624 -5.576 -2.650 1.00 97.56 94 PHE A N 1
ATOM 716 C CA . PHE A 1 94 ? -6.222 -5.560 -1.316 1.00 97.56 94 PHE A CA 1
ATOM 717 C C . PHE A 1 94 ? -7.727 -5.250 -1.382 1.00 97.56 94 PHE A C 1
ATOM 719 O O . PHE A 1 94 ? -8.541 -5.988 -0.827 1.00 97.56 94 PHE A O 1
ATOM 726 N N . LEU A 1 95 ? -8.115 -4.181 -2.088 1.00 97.00 95 LEU A N 1
ATOM 727 C CA . LEU A 1 95 ? -9.520 -3.780 -2.204 1.00 97.00 95 LEU A CA 1
ATOM 728 C C . LEU A 1 95 ? -10.378 -4.846 -2.897 1.00 97.00 95 LEU A C 1
ATOM 730 O O . LEU A 1 95 ? -11.512 -5.081 -2.474 1.00 97.00 95 LEU A O 1
ATOM 734 N N . GLU A 1 96 ? -9.852 -5.475 -3.946 1.00 96.75 96 GLU A N 1
ATOM 735 C CA . GLU A 1 96 ? -10.524 -6.562 -4.662 1.00 96.75 96 GLU A CA 1
ATOM 736 C C . GLU A 1 96 ? -10.716 -7.801 -3.783 1.00 96.75 96 GLU A C 1
ATOM 738 O O . GLU A 1 96 ? -11.805 -8.374 -3.766 1.00 96.75 96 GLU A O 1
ATOM 743 N N . ALA A 1 97 ? -9.675 -8.205 -3.051 1.00 95.44 97 ALA A N 1
ATOM 744 C CA . ALA A 1 97 ? -9.695 -9.404 -2.222 1.00 95.44 97 ALA A CA 1
ATOM 745 C C . ALA A 1 97 ? -10.636 -9.268 -1.020 1.00 95.44 97 ALA A C 1
ATOM 747 O O . ALA A 1 97 ? -11.335 -10.219 -0.671 1.00 95.44 97 ALA A O 1
ATOM 748 N N . VAL A 1 98 ? -10.676 -8.084 -0.405 1.00 94.62 98 VAL A N 1
ATOM 749 C CA . VAL A 1 98 ? -11.622 -7.774 0.673 1.00 94.62 98 VAL A CA 1
ATOM 750 C C . VAL A 1 98 ? -13.056 -7.723 0.133 1.00 94.62 98 VAL A C 1
ATOM 752 O O . VAL A 1 98 ? -13.973 -8.274 0.738 1.00 94.62 98 VAL A O 1
ATOM 755 N N . GLY A 1 99 ? -13.262 -7.085 -1.022 1.00 94.50 99 GLY A N 1
ATOM 756 C CA . GLY A 1 99 ? -14.580 -6.947 -1.636 1.00 94.50 99 GLY A CA 1
ATOM 757 C C . GLY A 1 99 ? -15.537 -6.034 -0.856 1.00 94.50 99 GLY A C 1
ATOM 758 O O . GLY A 1 99 ? -15.338 -5.702 0.309 1.00 94.50 99 GLY A O 1
ATOM 759 N N . GLU A 1 100 ? -16.610 -5.586 -1.511 1.00 94.25 100 GLU A N 1
ATOM 760 C CA . GLU A 1 100 ? -17.493 -4.546 -0.954 1.00 94.25 100 GLU A CA 1
ATOM 761 C C . GLU A 1 100 ? -18.257 -4.983 0.301 1.00 94.25 100 GLU A C 1
ATOM 763 O O . GLU A 1 100 ? -18.449 -4.173 1.206 1.00 94.25 100 GLU A O 1
ATOM 768 N N . GLN A 1 101 ? -18.663 -6.254 0.383 1.00 94.81 101 GLN A N 1
ATOM 769 C CA . GLN A 1 101 ? -19.475 -6.741 1.499 1.00 94.81 101 GLN A CA 1
ATOM 770 C C . GLN A 1 101 ? -18.740 -6.623 2.840 1.00 94.81 101 GLN A C 1
ATOM 772 O O . GLN A 1 101 ? -19.326 -6.167 3.814 1.00 94.81 101 GLN A O 1
ATOM 777 N N . ILE A 1 102 ? -17.442 -6.942 2.876 1.00 94.94 102 ILE A N 1
ATOM 778 C CA . ILE A 1 102 ? -16.650 -6.867 4.109 1.00 94.94 102 ILE A CA 1
ATOM 779 C C . ILE A 1 102 ? -16.532 -5.415 4.597 1.00 94.94 102 ILE A C 1
ATOM 781 O O . ILE A 1 102 ? -16.633 -5.160 5.795 1.00 94.94 102 ILE A O 1
ATOM 785 N N . PHE A 1 103 ? -16.382 -4.442 3.689 1.00 93.94 103 PHE A N 1
ATOM 786 C CA . PHE A 1 103 ? -16.397 -3.023 4.068 1.00 93.94 103 PHE A CA 1
ATOM 787 C C . PHE A 1 103 ? -17.736 -2.605 4.688 1.00 93.94 103 PHE A C 1
ATOM 789 O O . PHE A 1 103 ? -17.743 -1.830 5.644 1.00 93.94 103 PHE A O 1
ATOM 796 N N . ILE A 1 104 ? -18.856 -3.106 4.155 1.00 94.44 104 ILE A N 1
ATOM 797 C CA . ILE A 1 104 ? -20.195 -2.830 4.693 1.00 94.44 104 ILE A CA 1
ATOM 798 C C . ILE A 1 104 ? -20.326 -3.409 6.102 1.00 94.44 104 ILE A C 1
ATOM 800 O O . ILE A 1 104 ? -20.760 -2.694 7.003 1.00 94.44 104 ILE A O 1
ATOM 804 N N . ASP A 1 105 ? -19.924 -4.663 6.296 1.00 95.62 105 ASP A N 1
ATOM 805 C CA . ASP A 1 105 ? -20.043 -5.360 7.579 1.00 95.62 105 ASP A CA 1
ATOM 806 C C . ASP A 1 105 ? -19.193 -4.668 8.663 1.00 95.62 105 ASP A C 1
ATOM 808 O O . ASP A 1 105 ? -19.698 -4.316 9.728 1.00 95.62 105 ASP A O 1
ATOM 812 N N . ILE A 1 106 ? -17.933 -4.342 8.353 1.00 94.44 106 ILE A N 1
ATOM 813 C CA . ILE A 1 106 ? -17.023 -3.616 9.260 1.00 94.44 106 ILE A CA 1
ATOM 814 C C . ILE A 1 106 ? -17.589 -2.243 9.647 1.00 94.44 106 ILE A C 1
ATOM 816 O O . ILE A 1 106 ? -17.522 -1.842 10.812 1.00 94.44 106 ILE A O 1
ATOM 820 N N . ALA A 1 107 ? -18.166 -1.523 8.682 1.00 93.25 107 ALA A N 1
ATOM 821 C CA . ALA A 1 107 ? -18.771 -0.223 8.937 1.00 93.25 107 ALA A CA 1
ATOM 822 C C . ALA A 1 107 ? -20.042 -0.328 9.801 1.00 93.25 107 ALA A C 1
ATOM 824 O O . ALA A 1 107 ? -20.289 0.560 10.620 1.00 93.25 107 ALA A O 1
ATOM 825 N N . GLN A 1 108 ? -20.838 -1.396 9.654 1.00 95.31 108 GLN A N 1
ATOM 826 C CA . GLN A 1 108 ? -21.996 -1.665 10.520 1.00 95.31 108 GLN A CA 1
ATOM 827 C C . GLN A 1 108 ? -21.581 -1.933 11.968 1.00 95.31 108 GLN A C 1
ATOM 829 O O . GLN A 1 108 ? -22.264 -1.478 12.888 1.00 95.31 108 GLN A O 1
ATOM 834 N N . ASP A 1 109 ? -20.433 -2.577 12.160 1.00 94.19 109 ASP A N 1
ATOM 835 C CA . ASP A 1 109 ? -19.834 -2.810 13.477 1.00 94.19 109 ASP A CA 1
ATOM 836 C C . ASP A 1 109 ? -19.141 -1.559 14.057 1.00 94.19 109 ASP A C 1
ATOM 838 O O . ASP A 1 109 ? -18.636 -1.579 15.181 1.00 94.19 109 ASP A O 1
ATOM 842 N N . GLY A 1 110 ? -19.153 -0.436 13.328 1.00 94.94 110 GLY A N 1
ATOM 843 C CA . GLY A 1 110 ? -18.617 0.850 13.777 1.00 94.94 110 GLY A CA 1
ATOM 844 C C . GLY A 1 110 ? -17.096 0.970 13.677 1.00 94.94 110 GLY A C 1
ATOM 845 O O . GLY A 1 110 ? -16.524 1.891 14.267 1.00 94.94 110 GLY A O 1
ATOM 846 N N . TYR A 1 111 ? -16.447 0.072 12.934 1.00 96.06 111 TYR A N 1
ATOM 847 C CA . TYR A 1 111 ? -15.007 0.087 12.701 1.00 96.06 111 TYR A CA 1
ATOM 848 C C . TYR A 1 111 ? -14.657 0.637 11.314 1.00 96.06 111 TYR A C 1
ATOM 850 O O . TYR A 1 111 ? -15.470 0.651 10.389 1.00 96.06 111 TYR A O 1
ATOM 858 N N . THR A 1 112 ? -13.416 1.091 11.153 1.00 96.44 112 THR A N 1
ATOM 859 C CA . THR A 1 112 ? -12.811 1.318 9.834 1.00 96.44 112 THR A CA 1
ATOM 860 C C . THR A 1 112 ? -11.951 0.126 9.436 1.00 96.44 112 THR A C 1
ATOM 862 O O . THR A 1 112 ? -11.435 -0.592 10.293 1.00 96.44 112 THR A O 1
ATOM 865 N N . MET A 1 113 ? -11.723 -0.061 8.133 1.00 96.50 113 MET A N 1
ATOM 866 C CA . MET A 1 113 ? -10.806 -1.103 7.660 1.00 96.50 113 MET A CA 1
ATOM 867 C C . MET A 1 113 ? -9.408 -0.947 8.270 1.00 96.50 113 MET A C 1
ATOM 869 O O . MET A 1 113 ? -8.812 -1.929 8.689 1.00 96.50 113 MET A O 1
ATOM 873 N N . TYR A 1 114 ? -8.910 0.286 8.399 1.00 96.62 114 TYR A N 1
ATOM 874 C CA . TYR A 1 114 ? -7.651 0.575 9.086 1.00 96.62 114 TYR A CA 1
ATOM 875 C C . TYR A 1 114 ? -7.609 0.020 10.514 1.00 96.62 114 TYR A C 1
ATOM 877 O O . TYR A 1 114 ? -6.609 -0.575 10.912 1.00 96.62 114 TYR A O 1
ATOM 885 N N . GLN A 1 115 ? -8.691 0.171 11.283 1.00 94.56 115 GLN A N 1
ATOM 886 C CA . GLN A 1 115 ? -8.759 -0.383 12.636 1.00 94.56 115 GLN A CA 1
ATOM 887 C C . GLN A 1 115 ? -8.715 -1.911 12.616 1.00 94.56 115 GLN A C 1
ATOM 889 O O . GLN A 1 115 ? -8.005 -2.490 13.427 1.00 94.56 115 GLN A O 1
ATOM 894 N N . ILE A 1 116 ? -9.409 -2.554 11.674 1.00 94.12 116 ILE A N 1
ATOM 895 C CA . ILE A 1 116 ? -9.387 -4.016 11.527 1.00 94.12 116 ILE A CA 1
ATOM 896 C C . ILE A 1 116 ? -7.990 -4.521 11.156 1.00 94.12 116 ILE A C 1
ATOM 898 O O . ILE A 1 116 ? -7.489 -5.433 11.806 1.00 94.12 116 ILE A O 1
ATOM 902 N N . VAL A 1 117 ? -7.332 -3.886 10.184 1.00 91.81 117 VAL A N 1
ATOM 903 C CA . VAL A 1 117 ? -5.961 -4.223 9.765 1.00 91.81 117 VAL A CA 1
ATOM 904 C C . VAL A 1 117 ? -4.956 -4.031 10.906 1.00 91.81 117 VAL A C 1
ATOM 906 O O . VAL A 1 117 ? -4.037 -4.823 11.047 1.00 91.81 117 VAL A O 1
ATOM 909 N N . THR A 1 118 ? -5.145 -3.019 11.756 1.00 87.56 118 THR A N 1
ATOM 910 C CA . THR A 1 118 ? -4.247 -2.751 12.897 1.00 87.56 118 THR A CA 1
ATOM 911 C C . THR A 1 118 ? -4.464 -3.715 14.076 1.00 87.56 118 THR A C 1
ATOM 913 O O . THR A 1 118 ? -3.610 -3.811 14.955 1.00 87.56 118 THR A O 1
ATOM 916 N N . LEU A 1 119 ? -5.619 -4.386 14.148 1.00 82.56 119 LEU A N 1
ATOM 917 C CA . LEU A 1 119 ? -5.967 -5.313 15.232 1.00 82.56 119 LEU A CA 1
ATOM 918 C C . LEU A 1 119 ? -5.592 -6.775 14.942 1.00 82.56 119 LEU A C 1
ATOM 920 O O . LEU A 1 119 ? -5.582 -7.570 15.885 1.00 82.56 119 LEU A O 1
ATOM 924 N N . ALA A 1 120 ? -5.355 -7.119 13.674 1.00 71.38 120 ALA A N 1
ATOM 925 C CA . ALA A 1 120 ? -4.971 -8.457 13.222 1.00 71.38 120 ALA A CA 1
ATOM 926 C C . ALA A 1 120 ? -3.501 -8.771 13.545 1.00 71.38 120 ALA A C 1
ATOM 928 O O . ALA A 1 120 ? -3.235 -9.935 13.925 1.00 71.38 120 ALA A O 1
#

Radius of gyration: 15.74 Å; chains: 1; bounding box: 40×25×55 Å

Secondary structure (DSSP, 8-state):
-------PEEEEE--TT--HHHHHHHHHT-TTSSS-HHHHHHHHSTT----HHHHHHHT--TT---TTTS--SEEEEETT--HHHHHHHHHHHHHHHHHHHHHHHHHHTT--HHHHHHH-

Foldseek 3Di:
DDPPPCQPKDKQFDAPPDWLQNSQVSQQVDPLDPDGSVQLCQCFAFQHDDDPVLCVLQVPDNGHGCTLQQDGDIDTHTSHDGSVNSVVVRNVVSDVVCDDVNSVVCVVVVHGNVVVSVVD

Sequence (120 aa):
ALTDSTSSIIIFRIPEGSRLEEIGQLIDENTLLGFNSMDFLSVVGSNTPQDPTFTAKVGLPANASLEGFMFPDTYQLPANVTPEMLRDIVLERFLEAVGEQIFIDIAQDGYTMYQIVTLA

pLDDT: mean 93.07, std 11.13, range [42.88, 98.5]